Protein AF-A0A7K1KI90-F1 (afdb_monomer)

Structure (mmCIF, N/CA/C/O backbone):
data_AF-A0A7K1KI90-F1
#
_entry.id   AF-A0A7K1KI90-F1
#
loop_
_atom_site.group_PDB
_atom_site.id
_atom_site.type_symbol
_atom_site.label_atom_id
_atom_site.label_alt_id
_atom_site.label_comp_id
_atom_site.label_asym_id
_atom_site.label_entity_id
_atom_site.label_seq_id
_atom_site.pdbx_PDB_ins_code
_atom_site.Cartn_x
_atom_site.Cartn_y
_atom_site.Cartn_z
_atom_site.occupancy
_atom_site.B_iso_or_equiv
_atom_site.auth_seq_id
_atom_site.auth_comp_id
_atom_site.auth_asym_id
_atom_site.auth_atom_id
_atom_site.pdbx_PDB_m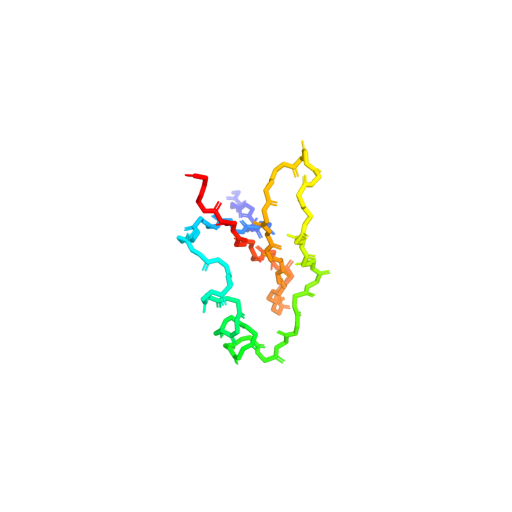odel_num
ATOM 1 N N . MET A 1 1 ? -3.495 8.935 29.223 1.00 63.03 1 MET A N 1
ATOM 2 C CA . MET A 1 1 ? -3.967 9.182 27.843 1.00 63.03 1 MET A CA 1
ATOM 3 C C . MET A 1 1 ? -3.337 8.133 26.947 1.00 63.03 1 MET A C 1
ATOM 5 O O . MET A 1 1 ? -2.128 7.964 27.031 1.00 63.03 1 MET A O 1
ATOM 9 N N . THR A 1 2 ? -4.137 7.407 26.168 1.00 86.69 2 THR A N 1
ATOM 10 C CA . THR A 1 2 ? -3.643 6.420 25.192 1.00 86.69 2 THR A CA 1
ATOM 11 C C . THR A 1 2 ? -3.295 7.135 23.892 1.00 86.69 2 THR A C 1
ATOM 13 O O . THR A 1 2 ? -4.039 8.016 23.465 1.00 86.69 2 THR A O 1
ATOM 16 N N . PHE A 1 3 ? -2.157 6.792 23.292 1.00 84.81 3 PHE A N 1
ATOM 17 C CA . PHE A 1 3 ? -1.770 7.302 21.979 1.00 84.81 3 PHE A CA 1
ATOM 18 C C . PHE A 1 3 ? -2.737 6.761 20.905 1.00 84.81 3 PHE A C 1
ATOM 20 O O . PHE A 1 3 ? -3.115 5.591 20.992 1.00 84.81 3 PHE A O 1
ATOM 27 N N . PRO A 1 4 ? -3.180 7.576 19.930 1.00 89.88 4 PRO A N 1
ATOM 28 C CA . PRO A 1 4 ? -4.110 7.121 18.900 1.00 89.88 4 PRO A CA 1
ATOM 29 C C . PRO A 1 4 ? -3.490 6.047 17.995 1.00 89.88 4 PRO A C 1
ATOM 31 O O . PRO A 1 4 ? -2.277 6.000 17.801 1.00 89.88 4 PRO A O 1
ATOM 34 N N . ALA A 1 5 ? -4.339 5.183 17.435 1.00 90.50 5 ALA A N 1
ATOM 35 C CA . ALA A 1 5 ? -3.918 4.168 16.475 1.00 90.50 5 ALA A CA 1
ATOM 36 C C . ALA A 1 5 ? -3.438 4.800 15.155 1.00 90.50 5 ALA A C 1
ATOM 38 O O . ALA A 1 5 ? -3.790 5.936 14.827 1.00 90.50 5 ALA A O 1
ATOM 39 N N . LEU A 1 6 ? -2.642 4.047 14.394 1.00 93.62 6 LEU A N 1
ATOM 40 C CA . LEU A 1 6 ? -2.199 4.461 13.066 1.00 93.62 6 LEU A CA 1
ATOM 41 C C . LEU A 1 6 ? -3.369 4.419 12.080 1.00 93.62 6 LEU A C 1
ATOM 43 O O . LEU A 1 6 ? -4.129 3.457 12.058 1.00 93.62 6 LEU A O 1
ATOM 47 N N . ALA A 1 7 ? -3.487 5.461 11.258 1.00 93.81 7 ALA A N 1
ATOM 48 C CA . ALA A 1 7 ? -4.487 5.523 10.194 1.00 93.81 7 ALA A CA 1
ATOM 49 C C . ALA A 1 7 ? -3.946 4.993 8.856 1.00 93.81 7 ALA A C 1
ATOM 51 O O . ALA A 1 7 ? -4.678 4.354 8.104 1.00 93.81 7 ALA A O 1
ATOM 52 N N . HIS A 1 8 ? -2.673 5.258 8.560 1.00 94.00 8 HIS A N 1
ATOM 53 C CA . HIS A 1 8 ? -2.024 4.828 7.327 1.00 94.00 8 HIS A CA 1
ATOM 54 C C . HIS A 1 8 ? -0.513 4.682 7.508 1.00 94.00 8 HIS A C 1
ATOM 56 O O . HIS A 1 8 ? 0.089 5.288 8.402 1.00 94.00 8 HIS A O 1
ATOM 62 N N . VAL A 1 9 ? 0.085 3.892 6.622 1.00 93.94 9 VAL A N 1
ATOM 63 C CA . VAL A 1 9 ? 1.527 3.786 6.415 1.00 93.94 9 VAL A CA 1
ATOM 64 C C . VAL A 1 9 ? 1.789 3.946 4.924 1.00 93.94 9 VAL A C 1
ATOM 66 O O . VAL A 1 9 ? 1.311 3.147 4.124 1.00 93.94 9 VAL A O 1
ATOM 69 N N . ALA A 1 10 ? 2.577 4.958 4.572 1.00 92.69 10 ALA A N 1
ATOM 70 C CA . ALA A 1 10 ? 3.002 5.214 3.204 1.00 92.69 10 ALA A CA 1
ATOM 71 C C . ALA A 1 10 ? 4.499 4.940 3.057 1.00 92.69 10 ALA A C 1
ATOM 73 O O . ALA A 1 10 ? 5.310 5.412 3.862 1.00 92.69 10 ALA A O 1
ATOM 74 N N . VAL A 1 11 ? 4.874 4.189 2.024 1.00 91.25 11 VAL A N 1
ATOM 75 C CA . VAL A 1 11 ? 6.273 3.898 1.698 1.00 91.25 11 VAL A CA 1
ATOM 76 C C . VAL A 1 11 ? 6.551 4.154 0.222 1.00 91.25 11 VAL A C 1
ATOM 78 O O . VAL A 1 11 ? 5.733 3.881 -0.653 1.00 91.25 11 VAL A O 1
ATOM 81 N N . THR A 1 12 ? 7.743 4.664 -0.067 1.00 91.06 12 THR A N 1
ATOM 82 C CA . THR A 1 12 ? 8.214 4.842 -1.441 1.00 91.06 12 THR A CA 1
ATOM 83 C C . THR A 1 12 ? 8.983 3.605 -1.884 1.00 91.06 12 THR A C 1
ATOM 85 O O . THR A 1 12 ? 9.902 3.146 -1.198 1.00 91.06 12 THR A O 1
ATOM 88 N N . VAL A 1 13 ? 8.630 3.077 -3.048 1.00 91.00 13 VAL A N 1
ATOM 89 C CA . VAL A 1 13 ? 9.290 1.950 -3.705 1.00 91.00 13 VAL A CA 1
ATOM 90 C C . VAL A 1 13 ? 9.969 2.419 -4.984 1.00 91.00 13 VAL A C 1
ATOM 92 O O . VAL A 1 13 ? 9.589 3.418 -5.580 1.00 91.00 13 VAL A O 1
ATOM 95 N N . ARG A 1 14 ? 11.001 1.699 -5.428 1.00 90.38 14 ARG A N 1
ATOM 96 C CA . ARG A 1 14 ? 11.754 2.091 -6.630 1.00 90.38 14 ARG A CA 1
ATOM 97 C C . ARG A 1 14 ? 10.940 1.969 -7.916 1.00 90.38 14 ARG A C 1
ATOM 99 O O . ARG A 1 14 ? 11.111 2.783 -8.805 1.00 90.38 14 ARG A O 1
ATOM 106 N N . ASP A 1 15 ? 10.119 0.928 -8.012 1.00 88.50 15 ASP A N 1
ATOM 107 C CA . ASP A 1 15 ? 9.344 0.608 -9.206 1.00 88.50 15 ASP A CA 1
ATOM 108 C C . ASP A 1 15 ? 8.094 -0.191 -8.797 1.00 88.50 15 ASP A C 1
ATOM 110 O O . ASP A 1 15 ? 8.183 -1.263 -8.178 1.00 88.50 15 ASP A O 1
ATOM 114 N N . LEU A 1 16 ? 6.919 0.355 -9.108 1.00 89.25 16 LEU A N 1
ATOM 115 C CA . LEU A 1 16 ? 5.632 -0.271 -8.815 1.00 89.25 16 LEU A CA 1
ATOM 116 C C . LEU A 1 16 ? 5.278 -1.401 -9.782 1.00 89.25 16 LEU A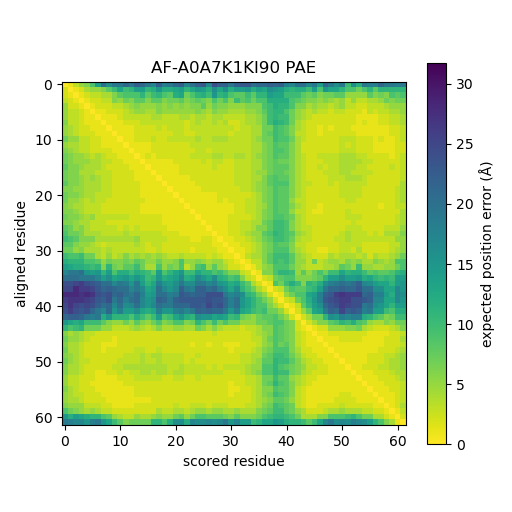 C 1
ATOM 118 O O . LEU A 1 16 ? 4.610 -2.346 -9.365 1.00 89.25 16 LEU A O 1
ATOM 122 N N . ALA A 1 17 ? 5.768 -1.380 -11.021 1.00 88.38 17 ALA A N 1
ATOM 123 C CA . ALA A 1 17 ? 5.554 -2.477 -11.961 1.00 88.38 17 ALA A CA 1
ATOM 124 C C . ALA A 1 17 ? 6.267 -3.754 -11.488 1.00 88.38 17 ALA A C 1
ATOM 126 O O . ALA A 1 17 ? 5.751 -4.860 -11.653 1.00 88.38 17 ALA A O 1
ATOM 127 N N . VAL A 1 18 ? 7.423 -3.602 -10.832 1.00 91.38 18 VAL A N 1
ATOM 128 C CA . VAL A 1 18 ? 8.161 -4.724 -10.228 1.00 91.38 18 VAL A CA 1
ATOM 129 C C . VAL A 1 18 ? 7.509 -5.198 -8.927 1.00 91.38 18 VAL A C 1
ATOM 131 O O . VAL A 1 18 ? 7.357 -6.399 -8.707 1.00 91.38 18 VAL A O 1
ATOM 134 N N . SER A 1 19 ? 7.148 -4.271 -8.039 1.00 92.25 19 SER A N 1
ATOM 135 C CA . SER A 1 19 ? 6.702 -4.609 -6.679 1.00 92.25 19 SER A CA 1
ATOM 136 C C . SER A 1 19 ? 5.202 -4.907 -6.568 1.00 92.25 19 SER A C 1
ATOM 138 O O . SER A 1 19 ? 4.793 -5.713 -5.732 1.00 92.25 19 SER A O 1
ATOM 140 N N . GLY A 1 20 ? 4.375 -4.343 -7.447 1.00 91.25 20 GLY A N 1
ATOM 141 C CA . GLY A 1 20 ? 2.921 -4.494 -7.438 1.00 91.25 20 GLY A CA 1
ATOM 142 C C . GLY A 1 20 ? 2.430 -5.946 -7.495 1.00 91.25 20 GLY A C 1
ATOM 143 O O . GLY A 1 20 ? 1.593 -6.322 -6.672 1.00 91.25 20 GLY A O 1
ATOM 144 N N . PRO A 1 21 ? 2.922 -6.803 -8.414 1.00 93.50 21 PRO A N 1
ATOM 145 C CA . PRO A 1 21 ? 2.540 -8.219 -8.445 1.00 93.50 21 PRO A CA 1
ATOM 146 C C . PRO A 1 21 ? 2.894 -8.965 -7.151 1.00 93.50 21 PRO A C 1
ATOM 148 O O . PRO A 1 21 ? 2.147 -9.839 -6.699 1.00 93.50 21 PRO A O 1
ATOM 151 N N . TRP A 1 22 ? 4.014 -8.596 -6.524 1.00 94.56 22 TRP A N 1
ATOM 152 C CA . TRP A 1 22 ? 4.421 -9.174 -5.250 1.00 94.56 22 TRP A CA 1
ATOM 153 C C . TRP A 1 22 ? 3.482 -8.758 -4.114 1.00 94.56 22 TRP A C 1
ATOM 155 O O . TRP A 1 22 ? 3.040 -9.628 -3.369 1.00 94.56 22 TRP A O 1
ATOM 165 N N . TYR A 1 23 ? 3.097 -7.479 -4.018 1.00 93.88 23 TYR A N 1
ATOM 166 C CA . TYR A 1 23 ? 2.150 -7.017 -2.992 1.00 93.88 23 TYR A CA 1
ATOM 167 C C . TYR A 1 23 ? 0.773 -7.668 -3.125 1.00 93.88 23 TYR A C 1
ATOM 169 O O . TYR A 1 23 ? 0.220 -8.118 -2.124 1.00 93.88 23 TYR A O 1
ATOM 177 N N .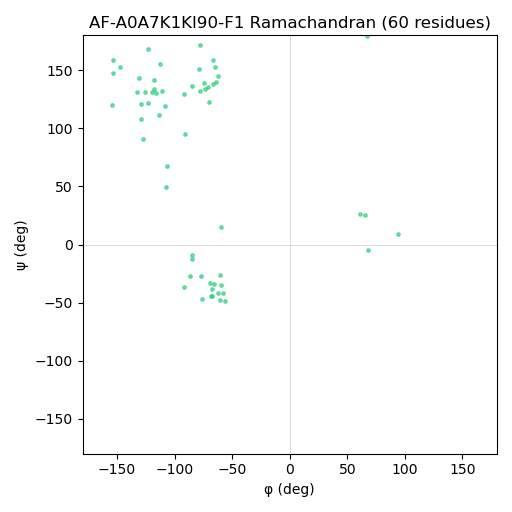 ARG A 1 24 ? 0.255 -7.812 -4.353 1.00 93.88 24 ARG A N 1
ATOM 178 C CA . ARG A 1 24 ? -1.008 -8.533 -4.595 1.00 93.88 24 ARG A CA 1
ATOM 179 C C . ARG A 1 24 ? -0.939 -9.976 -4.097 1.00 93.88 24 ARG A C 1
ATOM 181 O O . ARG A 1 24 ? -1.863 -10.459 -3.450 1.00 93.88 24 ARG A O 1
ATOM 188 N N . THR A 1 25 ? 0.188 -10.647 -4.338 1.00 95.31 25 THR A N 1
ATOM 189 C CA . THR A 1 25 ? 0.421 -12.017 -3.858 1.00 95.31 25 THR A CA 1
ATOM 190 C C . THR A 1 25 ? 0.547 -12.069 -2.335 1.00 95.31 25 THR A C 1
ATOM 192 O O . THR A 1 25 ? -0.047 -12.941 -1.707 1.00 95.31 25 THR A O 1
ATOM 195 N N . LEU A 1 26 ? 1.298 -11.139 -1.735 1.00 93.88 26 LEU A N 1
ATOM 196 C CA . LEU A 1 26 ? 1.507 -11.066 -0.289 1.00 93.88 26 LEU A CA 1
ATOM 197 C C . LEU A 1 26 ? 0.188 -10.864 0.460 1.00 93.88 26 LEU A C 1
ATOM 199 O O . LEU A 1 26 ? -0.071 -11.551 1.446 1.00 93.88 26 LEU A O 1
ATOM 203 N N . PHE A 1 27 ? -0.621 -9.910 0.005 1.00 92.31 27 PHE A N 1
ATOM 204 C CA . PHE A 1 27 ? -1.883 -9.568 0.652 1.00 92.31 27 PHE A CA 1
ATOM 205 C C . PHE A 1 27 ? -3.039 -10.468 0.207 1.00 92.31 27 PHE A C 1
ATOM 207 O O . PHE A 1 27 ? -4.093 -10.457 0.838 1.00 92.31 27 PHE A O 1
ATOM 214 N N . GLY A 1 28 ? -2.852 -11.258 -0.856 1.00 93.75 28 GLY A N 1
ATOM 215 C CA . GLY A 1 28 ? -3.899 -12.102 -1.431 1.00 93.75 28 GLY A CA 1
ATOM 216 C C . G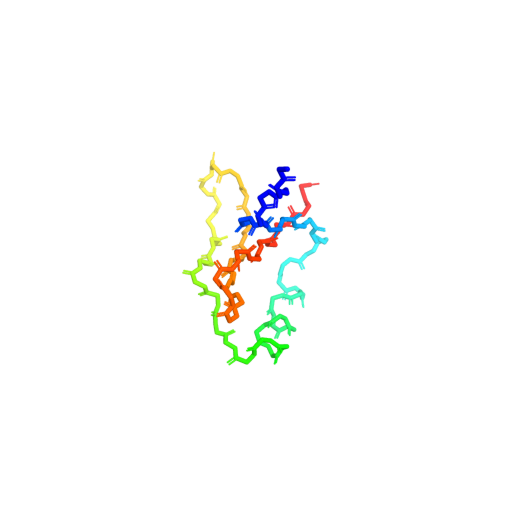LY A 1 28 ? -5.097 -11.297 -1.937 1.00 93.75 28 GLY A C 1
ATOM 217 O O . GLY A 1 28 ? -6.217 -11.805 -1.936 1.00 93.75 28 GLY A O 1
ATOM 218 N N . ALA A 1 29 ? -4.872 -10.037 -2.310 1.00 90.88 29 ALA A N 1
ATOM 219 C CA . ALA A 1 29 ? -5.907 -9.079 -2.664 1.00 90.88 29 ALA A CA 1
ATOM 220 C C . ALA A 1 29 ? -5.408 -8.117 -3.741 1.00 90.88 29 ALA A C 1
ATOM 222 O O . ALA A 1 29 ? -4.214 -7.822 -3.831 1.00 90.88 29 ALA A O 1
ATOM 223 N N . ASP A 1 30 ? -6.346 -7.598 -4.523 1.00 91.69 30 ASP A N 1
ATOM 224 C CA . ASP A 1 30 ? -6.092 -6.467 -5.401 1.00 91.69 30 ASP A CA 1
ATOM 225 C C . ASP A 1 30 ? -6.109 -5.151 -4.607 1.00 91.69 30 ASP A C 1
ATOM 227 O O . ASP A 1 30 ? -6.785 -5.052 -3.575 1.00 91.69 30 ASP A O 1
ATOM 231 N N . PRO A 1 31 ? -5.352 -4.139 -5.059 1.00 90.62 31 PRO A N 1
ATOM 232 C CA . PRO A 1 31 ? -5.347 -2.828 -4.433 1.00 90.62 31 PRO A CA 1
ATOM 233 C C . PRO A 1 31 ? -6.732 -2.164 -4.513 1.00 90.62 31 PRO A C 1
ATOM 235 O O . PRO A 1 31 ? -7.460 -2.292 -5.495 1.00 90.62 31 PRO A O 1
ATOM 238 N N . VAL A 1 32 ? -7.076 -1.413 -3.467 1.00 86.69 32 VAL A N 1
ATOM 239 C CA . VAL A 1 32 ? -8.281 -0.573 -3.388 1.00 86.69 32 VAL A CA 1
ATOM 240 C C . VAL A 1 32 ? -8.173 0.625 -4.336 1.00 86.69 32 VAL A C 1
ATOM 242 O O . VAL A 1 32 ? -9.181 1.059 -4.891 1.00 86.69 32 VAL A O 1
ATOM 245 N N . LEU A 1 33 ? -6.958 1.141 -4.529 1.00 80.50 33 LEU A N 1
ATOM 246 C CA . LEU A 1 33 ? -6.628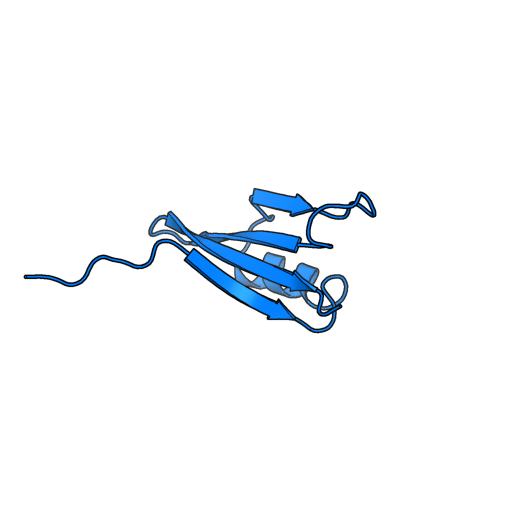 2.147 -5.536 1.00 80.50 33 LEU A CA 1
ATOM 247 C C . LEU A 1 33 ? -5.372 1.715 -6.285 1.00 80.50 33 LEU A C 1
ATOM 249 O O . LEU A 1 33 ? -4.373 1.361 -5.660 1.00 80.50 33 LEU A O 1
ATOM 253 N N . ASP A 1 34 ? -5.447 1.767 -7.609 1.00 78.12 34 ASP A N 1
ATOM 254 C CA . ASP A 1 34 ? -4.343 1.529 -8.534 1.00 78.12 34 ASP A CA 1
ATOM 255 C C . ASP A 1 34 ? -4.288 2.732 -9.476 1.00 78.12 34 ASP A C 1
ATOM 257 O O . ASP A 1 34 ? -5.035 2.818 -10.456 1.00 78.12 34 ASP A O 1
ATOM 261 N N . GLU A 1 35 ? -3.509 3.736 -9.087 1.00 70.44 35 GLU A N 1
ATOM 262 C CA . GLU A 1 35 ? -3.347 4.961 -9.859 1.00 70.44 35 GLU A CA 1
ATOM 263 C C . GLU A 1 35 ? -2.153 4.768 -10.791 1.00 70.44 35 GLU A C 1
ATOM 265 O O . GLU A 1 35 ? -1.007 4.965 -10.401 1.00 70.44 35 GLU A O 1
ATOM 270 N N . ASP A 1 36 ? -2.423 4.358 -12.029 1.00 65.19 36 ASP A N 1
ATOM 271 C CA . ASP A 1 36 ? -1.446 4.318 -13.124 1.00 65.19 36 ASP A CA 1
ATOM 272 C C . ASP A 1 36 ? -1.749 5.430 -14.137 1.00 65.19 36 ASP A C 1
ATOM 274 O O . ASP A 1 36 ? -1.942 5.214 -15.335 1.00 65.19 36 ASP A O 1
ATOM 278 N N . THR A 1 37 ? -1.921 6.650 -13.628 1.00 51.56 37 THR A N 1
ATOM 279 C CA . THR A 1 37 ? -2.222 7.816 -14.456 1.00 51.56 37 THR A CA 1
ATOM 280 C C . THR A 1 37 ? -1.029 8.748 -14.527 1.00 51.56 37 THR A C 1
ATOM 282 O O . THR A 1 37 ? -0.666 9.393 -13.549 1.00 51.56 37 THR A O 1
ATOM 285 N N . ASP A 1 38 ? -0.542 8.944 -15.751 1.00 52.75 38 ASP A N 1
ATOM 286 C CA . ASP A 1 38 ? 0.365 10.015 -16.201 1.00 52.75 38 ASP A CA 1
ATOM 287 C C . ASP A 1 38 ? -0.229 11.442 -15.992 1.00 52.75 38 ASP A C 1
ATOM 289 O O . ASP A 1 38 ? 0.204 12.432 -16.581 1.00 52.75 38 ASP A O 1
ATOM 293 N N . ALA A 1 39 ? -1.285 11.569 -15.179 1.00 44.41 39 ALA A N 1
ATOM 294 C CA . ALA A 1 39 ? -2.134 12.741 -15.026 1.00 44.41 39 ALA A CA 1
ATOM 295 C C . ALA A 1 39 ? -1.877 13.461 -13.692 1.00 44.41 39 ALA A C 1
ATOM 297 O O . ALA A 1 39 ? -2.740 13.545 -12.826 1.00 44.41 39 ALA A O 1
ATOM 298 N N . GLY A 1 40 ? -0.686 14.047 -13.563 1.00 45.94 40 GLY A N 1
ATOM 299 C CA . GLY A 1 40 ? -0.501 15.381 -12.970 1.00 45.94 40 GLY A CA 1
ATOM 300 C C . GLY A 1 40 ? -0.763 15.614 -11.473 1.00 45.94 40 GLY A C 1
ATOM 301 O O . GLY A 1 40 ? -0.458 16.711 -11.010 1.00 45.94 40 GLY A O 1
ATOM 302 N N . PHE A 1 41 ? -1.251 14.644 -10.699 1.00 45.41 41 PHE A N 1
ATOM 303 C CA . PHE A 1 41 ? -1.309 14.727 -9.237 1.00 45.41 41 PHE A CA 1
ATOM 304 C C . PHE A 1 41 ? -0.692 13.463 -8.621 1.00 45.41 41 PHE A C 1
ATOM 306 O O . PHE A 1 41 ? -1.274 12.395 -8.671 1.00 45.41 41 PHE A O 1
ATOM 313 N N . HIS A 1 42 ? 0.503 13.613 -8.040 1.00 52.62 42 HIS A N 1
ATOM 314 C CA . HIS A 1 42 ? 1.160 12.656 -7.134 1.00 52.62 42 HIS A CA 1
ATOM 315 C C . HIS A 1 42 ? 1.604 11.268 -7.666 1.00 52.62 42 HIS A C 1
ATOM 317 O O . HIS A 1 42 ? 1.850 10.391 -6.854 1.00 52.62 42 HIS A O 1
ATOM 323 N N . GLY A 1 43 ? 1.870 11.086 -8.966 1.00 62.03 43 GLY A N 1
ATOM 324 C CA . GLY A 1 43 ? 2.602 9.905 -9.482 1.00 62.03 43 GLY A CA 1
ATOM 325 C C . GLY A 1 43 ? 1.862 8.562 -9.346 1.00 62.03 43 GLY A C 1
ATOM 326 O O . GLY A 1 43 ? 0.740 8.515 -8.858 1.00 62.03 43 GLY A O 1
ATOM 327 N N . SER A 1 44 ? 2.468 7.464 -9.814 1.00 74.69 44 SER A N 1
ATOM 328 C CA . SER A 1 44 ? 1.826 6.142 -9.756 1.00 74.69 44 SER A CA 1
ATOM 329 C C . SER A 1 44 ? 1.820 5.567 -8.331 1.00 74.69 44 SER A C 1
ATOM 331 O O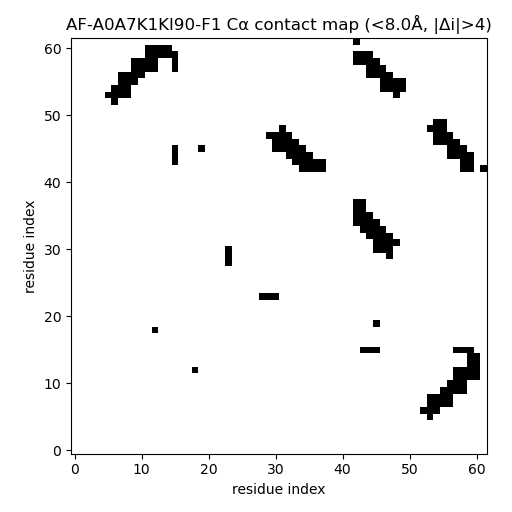 . SER A 1 44 ? 2.836 5.660 -7.624 1.00 74.69 44 SER A O 1
ATOM 333 N N . GLY A 1 45 ? 0.712 4.937 -7.916 1.00 86.44 45 GLY A N 1
ATOM 334 C CA . GLY A 1 45 ? 0.512 4.469 -6.538 1.00 86.44 45 GLY A CA 1
ATOM 335 C C . GLY A 1 45 ? -0.434 3.273 -6.379 1.00 86.44 45 GLY A C 1
ATOM 336 O O . GLY A 1 45 ? -1.406 3.131 -7.116 1.00 86.44 45 GLY A O 1
ATOM 337 N N . LEU A 1 46 ? -0.162 2.423 -5.380 1.00 90.12 46 LEU A N 1
ATOM 338 C CA . LEU A 1 46 ? -1.037 1.322 -4.954 1.00 90.12 46 LEU A CA 1
ATOM 339 C C . LEU A 1 46 ? -1.490 1.523 -3.508 1.00 90.12 46 LEU A C 1
ATOM 341 O O . LEU A 1 46 ? -0.659 1.763 -2.631 1.00 90.12 46 LEU A O 1
ATOM 345 N N . SER A 1 47 ? -2.781 1.336 -3.238 1.00 93.44 47 SER A N 1
ATOM 346 C CA . SER A 1 47 ? -3.343 1.369 -1.883 1.00 93.44 47 SER A CA 1
ATOM 347 C C . SER A 1 47 ? -4.006 0.044 -1.521 1.00 93.44 47 SER A C 1
ATOM 349 O O . SER A 1 47 ? -4.824 -0.472 -2.279 1.00 93.44 47 SER A O 1
ATOM 351 N N . PHE A 1 48 ? -3.688 -0.497 -0.348 1.00 94.62 48 PHE A N 1
ATOM 352 C CA . PHE A 1 48 ? -4.316 -1.683 0.239 1.00 94.62 48 PHE A CA 1
ATOM 353 C C . PHE A 1 48 ? -4.893 -1.346 1.614 1.00 94.62 48 PHE A C 1
ATOM 355 O O . PHE A 1 48 ? -4.584 -0.311 2.207 1.00 94.62 48 PHE A O 1
ATOM 362 N N . ARG A 1 49 ? -5.702 -2.258 2.155 1.00 94.62 49 ARG A N 1
ATOM 363 C CA . ARG A 1 49 ? -6.217 -2.167 3.520 1.00 94.62 49 ARG A CA 1
ATOM 364 C C . ARG A 1 49 ? -5.893 -3.444 4.286 1.00 94.62 49 ARG A C 1
ATOM 366 O O . ARG A 1 49 ? -6.165 -4.534 3.784 1.00 94.62 49 ARG A O 1
ATOM 373 N N . ASP A 1 50 ? -5.345 -3.307 5.488 1.00 92.38 50 ASP A N 1
ATOM 374 C CA . ASP A 1 50 ? -5.167 -4.444 6.393 1.00 92.38 50 ASP A CA 1
ATOM 375 C C . ASP A 1 50 ? -6.496 -4.836 7.094 1.00 92.38 50 ASP A C 1
ATOM 377 O O . ASP A 1 50 ? -7.505 -4.125 6.967 1.00 92.38 50 ASP A O 1
ATOM 381 N N . PRO A 1 51 ? -6.543 -5.966 7.827 1.00 94.06 51 PRO A N 1
ATOM 382 C CA . PRO A 1 51 ? -7.749 -6.400 8.538 1.00 94.06 51 PRO A CA 1
ATOM 383 C C . PRO A 1 51 ? -8.262 -5.423 9.607 1.00 94.06 51 PRO A C 1
ATOM 385 O O . PRO A 1 51 ? -9.462 -5.418 9.886 1.00 94.06 51 PRO A O 1
ATOM 388 N N . ASP A 1 52 ? -7.387 -4.592 10.176 1.00 93.38 52 ASP A N 1
ATOM 389 C CA . ASP A 1 52 ? -7.736 -3.583 11.184 1.00 93.38 52 ASP A CA 1
ATOM 390 C C . ASP A 1 52 ? -8.230 -2.272 10.544 1.00 93.38 52 ASP A C 1
ATOM 392 O O . ASP A 1 52 ? -8.783 -1.396 11.215 1.00 93.38 52 ASP A O 1
ATOM 396 N N . GLY A 1 53 ? -8.103 -2.149 9.222 1.00 92.25 53 GLY A N 1
ATOM 397 C CA . GLY A 1 53 ? -8.553 -1.004 8.450 1.00 92.25 53 GLY A CA 1
ATOM 398 C C . GLY A 1 53 ? -7.493 0.059 8.195 1.00 92.25 53 GLY A C 1
ATOM 399 O O . GLY A 1 53 ? -7.852 1.124 7.689 1.00 92.25 53 GLY A O 1
ATOM 400 N N . ILE A 1 54 ? -6.228 -0.213 8.516 1.00 94.81 54 ILE A N 1
ATOM 401 C CA . ILE A 1 54 ? -5.106 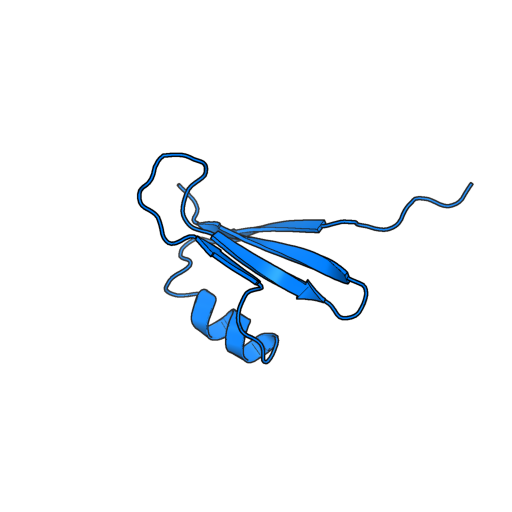0.695 8.268 1.00 94.81 54 ILE A CA 1
ATOM 402 C C . ILE A 1 54 ? -4.800 0.699 6.766 1.00 94.81 54 ILE A C 1
ATOM 404 O O . ILE A 1 54 ? -4.732 -0.359 6.131 1.00 94.81 54 ILE A O 1
ATOM 408 N N . ALA A 1 55 ? -4.621 1.890 6.189 1.00 94.75 55 ALA A N 1
ATOM 409 C CA . ALA A 1 55 ? -4.233 2.025 4.787 1.00 94.75 55 ALA A CA 1
ATOM 410 C C . ALA A 1 55 ? -2.731 1.760 4.606 1.00 94.75 55 ALA A C 1
ATOM 412 O O . ALA A 1 55 ? -1.900 2.311 5.333 1.00 94.75 55 ALA A O 1
ATOM 413 N N . LEU A 1 56 ? -2.391 0.928 3.626 1.00 95.06 56 LEU A N 1
ATOM 414 C CA . LEU A 1 56 ? -1.017 0.642 3.223 1.00 95.06 56 LEU A CA 1
ATOM 415 C C . LEU A 1 56 ? -0.806 1.198 1.816 1.00 95.06 56 LEU A C 1
ATOM 417 O O . LEU A 1 56 ? -1.397 0.694 0.863 1.00 95.06 56 LEU A O 1
ATOM 421 N N . GLU A 1 57 ? 0.016 2.235 1.695 1.00 93.75 57 GLU A N 1
ATO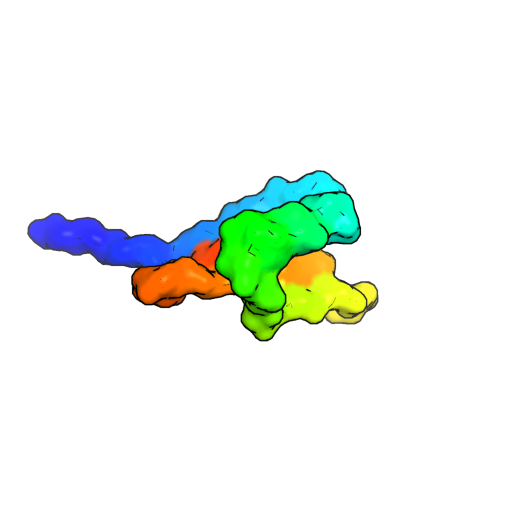M 422 C CA . GLU A 1 57 ? 0.187 2.999 0.458 1.00 93.75 57 GLU A CA 1
ATOM 423 C C . GLU A 1 57 ? 1.623 2.871 -0.068 1.00 93.75 57 GLU A C 1
ATOM 425 O O . GLU A 1 57 ? 2.596 3.063 0.669 1.00 93.75 57 GLU A O 1
ATOM 430 N N . PHE A 1 58 ? 1.761 2.547 -1.352 1.00 92.81 58 PHE A N 1
ATOM 431 C CA . PHE A 1 58 ? 3.039 2.334 -2.027 1.00 92.81 58 PHE A CA 1
ATOM 432 C C . PHE A 1 58 ? 3.148 3.273 -3.221 1.00 92.81 58 PHE A C 1
ATOM 434 O O . PHE A 1 58 ? 2.324 3.200 -4.128 1.00 92.81 58 PHE A O 1
ATOM 441 N N . PHE A 1 59 ? 4.183 4.109 -3.247 1.00 89.31 59 PHE A N 1
ATOM 442 C CA . PHE A 1 59 ? 4.388 5.109 -4.301 1.00 89.31 59 PHE A CA 1
ATOM 443 C C . PHE A 1 59 ? 5.685 4.858 -5.059 1.00 89.31 59 PHE A C 1
ATOM 445 O O . PHE A 1 59 ? 6.696 4.515 -4.441 1.00 89.31 59 PHE A O 1
ATOM 452 N N . ALA A 1 60 ? 5.686 5.068 -6.375 1.00 86.69 60 ALA A N 1
ATOM 453 C CA . ALA A 1 60 ? 6.927 5.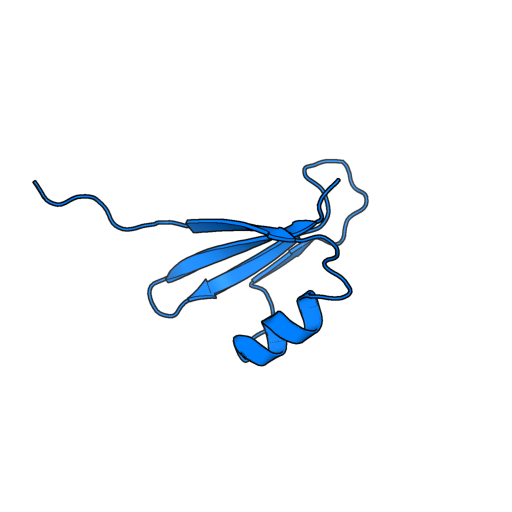069 -7.143 1.00 86.69 60 ALA A CA 1
ATOM 454 C C . ALA A 1 60 ? 7.839 6.232 -6.708 1.00 86.69 60 ALA A C 1
ATOM 456 O O . ALA A 1 60 ? 7.384 7.346 -6.445 1.00 86.69 60 ALA A O 1
ATOM 457 N N . ALA A 1 61 ? 9.142 5.971 -6.615 1.00 77.25 61 ALA A N 1
ATOM 458 C CA . ALA A 1 61 ? 10.146 7.010 -6.451 1.00 77.25 61 ALA A CA 1
ATOM 459 C C . ALA A 1 61 ? 10.245 7.814 -7.756 1.00 77.25 61 ALA A C 1
ATOM 461 O O . ALA A 1 61 ? 10.504 7.227 -8.805 1.00 77.25 61 ALA A O 1
ATOM 462 N N . ASN A 1 62 ? 10.033 9.131 -7.675 1.00 65.62 62 ASN A N 1
ATOM 463 C CA . ASN A 1 62 ? 10.305 10.064 -8.777 1.00 65.62 62 ASN A CA 1
ATOM 464 C C . ASN A 1 62 ? 11.784 10.066 -9.182 1.00 65.62 62 ASN A C 1
ATOM 466 O O . ASN A 1 62 ? 12.646 9.944 -8.277 1.00 65.62 62 ASN A O 1
#

Secondary structure (DSSP, 8-state):
-PPPPP-EEEEEES-HHHHHHHHHHHHTS--SEEE---SSSS-SEEEEE-TT--EEEEEE--

Radius of gyration: 12.84 Å; Cα contacts (8 Å, |Δi|>4): 93; chains: 1; bounding box: 20×28×44 Å

pLDDT: mean 84.57, std 14.28, range [44.41, 95.31]

Solvent-accessible surface area (backbone atoms only — not comparable to full-atom values): 3891 Å² total; per-residue (Å²): 136,82,80,80,80,78,66,65,49,78,47,76,38,82,47,52,85,73,45,46,66,54,51,30,63,74,70,72,42,78,58,80,40,75,42,84,53,98,67,92,68,88,61,42,36,40,28,40,68,50,98,90,61,33,35,41,35,41,30,47,55,128

Nearest PDB structures (foldseek):
  2kjz-assembly1_B  TM=7.201E-01  e=5.892E-02  Agrobacterium fabrum str. C58
  3rhe-assembly1_A  TM=6.763E-01  e=5.892E-02  Legionella pneumophila subsp. pneumophila str. Philadelphia 1
  2p7k-assembly1_B  TM=6.805E-01  e=9.437E-02  Listeria monocytogenes EGD-e
  2p7p-assembly2_D  TM=6.594E-01  e=8.823E-02  Listeria monocytogenes EGD-e
  3r4q-assembly2_D  TM=6.737E-01  e=3.626E-01  Agrobacterium fabrum str. C58

Sequence (62 aa):
MTFPALAHVAVTVRDLAVSGPWYRTLFGADPVLDEDTDAGFHGSGLSFRDPDGIALEFFAAN

Foldseek 3Di:
DDDDDAQEDEDEDADCVVCVVVVCVVQVHAFPDFDPDPDDPQATKGWDADPVGHIYIYHHDD

Mean predicted aligned error: 5.73 Å